Protein AF-A0A2P2CC04-F1 (afdb_monomer_lite)

InterPro domains:
  IPR010852 Putative stress-induced transcription regulator [PTHR35525] (23-146)
  IPR021005 Zinc finger, CGNR [PF11706] (102-144)
  IPR023286 ABATE domain superfamily [G3DSA:1.10.3300.10] (2-145)
  IPR023286 ABATE domain superfamily [SSF160904] (18-143)

Structure (mmCIF, N/CA/C/O backbone):
data_AF-A0A2P2CC04-F1
#
_entry.id   AF-A0A2P2CC04-F1
#
loop_
_atom_site.group_PDB
_atom_site.id
_atom_site.type_symbol
_atom_site.label_atom_id
_atom_site.label_alt_id
_atom_site.label_comp_id
_atom_site.label_asym_id
_atom_site.label_entity_id
_atom_site.label_seq_id
_atom_site.pdbx_PDB_ins_code
_atom_site.Cartn_x
_atom_site.Cartn_y
_atom_site.Cartn_z
_atom_site.occupancy
_atom_site.B_iso_or_equiv
_atom_site.auth_seq_id
_atom_site.auth_comp_id
_atom_site.auth_asym_id
_atom_site.auth_atom_id
_atom_site.pdbx_PDB_model_num
ATOM 1 N N . MET A 1 1 ? 13.823 25.783 7.840 1.00 38.56 1 MET A N 1
ATOM 2 C CA . MET A 1 1 ? 14.157 24.348 7.707 1.00 38.56 1 MET A CA 1
ATOM 3 C C . MET A 1 1 ? 13.594 23.624 8.921 1.00 38.56 1 MET A C 1
ATOM 5 O O . MET A 1 1 ? 14.271 23.532 9.934 1.00 38.56 1 MET A O 1
ATOM 9 N N . ALA A 1 2 ? 12.323 23.223 8.863 1.00 39.78 2 ALA A N 1
ATOM 10 C CA . ALA A 1 2 ? 11.687 22.477 9.944 1.00 39.78 2 ALA A CA 1
ATOM 11 C C . ALA A 1 2 ? 12.016 20.991 9.763 1.00 39.78 2 ALA A C 1
ATOM 13 O O . ALA A 1 2 ? 11.748 20.415 8.711 1.00 39.78 2 ALA A O 1
ATOM 14 N N . ALA A 1 3 ? 12.653 20.389 10.763 1.00 38.59 3 ALA A N 1
ATOM 15 C CA . ALA A 1 3 ? 12.837 18.951 10.814 1.00 38.59 3 ALA A CA 1
ATOM 16 C C . ALA A 1 3 ? 11.463 18.314 11.059 1.00 38.59 3 ALA A C 1
ATOM 18 O O . ALA A 1 3 ? 10.944 18.383 12.171 1.00 38.59 3 ALA A O 1
ATOM 19 N N . HIS A 1 4 ? 10.867 17.724 10.022 1.00 39.72 4 HIS A N 1
ATOM 20 C CA . HIS A 1 4 ? 9.703 16.857 10.171 1.00 39.72 4 HIS A CA 1
ATOM 21 C C . HIS A 1 4 ? 10.123 15.655 11.024 1.00 39.72 4 HIS A C 1
ATOM 23 O O . HIS A 1 4 ? 10.745 14.711 10.534 1.00 39.72 4 HIS A O 1
ATOM 29 N N . ARG A 1 5 ? 9.852 15.718 12.332 1.00 50.00 5 ARG A N 1
ATOM 30 C CA . ARG A 1 5 ? 9.884 14.535 13.191 1.00 50.00 5 ARG A CA 1
ATOM 31 C C . ARG A 1 5 ? 8.810 13.599 12.660 1.00 50.00 5 ARG A C 1
ATOM 33 O O . ARG A 1 5 ? 7.644 13.975 12.606 1.00 50.00 5 ARG A O 1
ATOM 40 N N . GLY A 1 6 ? 9.224 12.409 12.231 1.00 41.47 6 GLY A N 1
ATOM 41 C CA . GLY A 1 6 ? 8.284 11.342 11.918 1.00 41.47 6 GLY A CA 1
ATOM 42 C C . GLY A 1 6 ? 7.379 11.060 13.125 1.00 41.47 6 GLY A C 1
ATOM 43 O O . GLY A 1 6 ? 7.780 11.348 14.259 1.00 41.47 6 GLY A O 1
ATOM 44 N N . PRO A 1 7 ? 6.172 10.522 12.896 1.00 48.66 7 PRO A N 1
ATOM 45 C CA . PRO A 1 7 ? 5.251 10.188 13.973 1.00 48.66 7 PRO A CA 1
ATOM 46 C C . PRO A 1 7 ? 5.947 9.297 15.013 1.00 48.66 7 PRO A C 1
ATOM 48 O O . PRO A 1 7 ? 6.785 8.463 14.641 1.00 48.66 7 PRO A O 1
ATOM 51 N N . PRO A 1 8 ? 5.641 9.467 16.313 1.00 44.19 8 PRO A N 1
ATOM 52 C CA . PRO A 1 8 ? 6.214 8.623 17.350 1.00 44.19 8 PRO A CA 1
ATOM 53 C C . PRO A 1 8 ? 5.918 7.157 17.025 1.00 44.19 8 PRO A C 1
ATOM 55 O O . PRO A 1 8 ? 4.787 6.798 16.693 1.00 44.19 8 PRO A O 1
ATOM 58 N N . ALA A 1 9 ? 6.950 6.313 17.101 1.00 46.75 9 ALA A N 1
ATOM 59 C CA . ALA A 1 9 ? 6.785 4.874 16.953 1.00 46.75 9 ALA A CA 1
ATOM 60 C C . ALA A 1 9 ? 5.719 4.390 17.952 1.00 46.75 9 ALA A C 1
ATOM 62 O O . ALA A 1 9 ? 5.757 4.826 19.108 1.00 46.75 9 ALA A O 1
ATOM 63 N N . PRO A 1 10 ? 4.782 3.512 17.547 1.00 52.62 10 PRO A N 1
ATOM 64 C CA . PRO A 1 10 ? 3.781 2.992 18.465 1.00 52.62 10 PRO A CA 1
ATOM 65 C C . PRO A 1 10 ? 4.498 2.337 19.647 1.00 52.62 10 PRO A C 1
ATOM 67 O O . PRO A 1 10 ? 5.294 1.407 19.483 1.00 52.62 10 PRO A O 1
ATOM 70 N N . THR A 1 11 ? 4.260 2.877 20.841 1.00 49.34 11 THR A N 1
ATOM 71 C CA . THR A 1 11 ? 4.771 2.339 22.097 1.00 49.34 11 THR A CA 1
ATOM 72 C C . THR A 1 11 ? 4.262 0.912 22.230 1.00 49.34 11 THR A C 1
ATOM 74 O O . THR A 1 11 ? 3.063 0.652 22.186 1.00 49.34 11 THR A O 1
ATOM 77 N N . GLY A 1 12 ? 5.203 -0.030 22.310 1.00 43.38 12 GLY A N 1
ATOM 78 C CA . GLY A 1 12 ? 4.939 -1.461 22.265 1.00 43.38 12 GLY A CA 1
ATOM 79 C C . GLY A 1 12 ? 4.090 -1.938 23.437 1.00 43.38 12 GLY A C 1
ATOM 80 O O . GLY A 1 12 ? 4.618 -2.428 24.435 1.00 43.38 12 GLY A O 1
ATOM 81 N N . ALA A 1 13 ? 2.769 -1.863 23.292 1.00 51.12 13 ALA A N 1
ATOM 82 C CA . ALA A 1 13 ? 1.858 -2.703 24.043 1.00 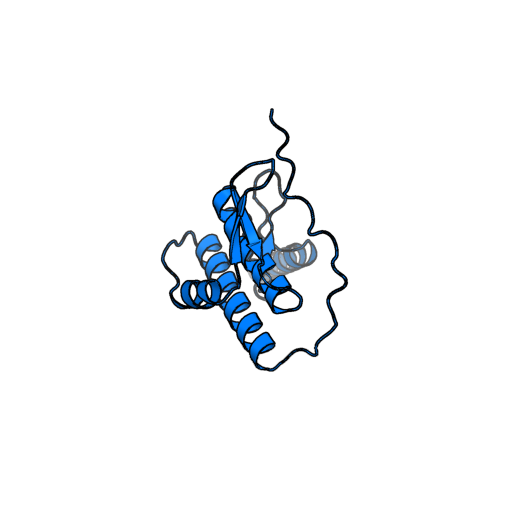51.12 13 ALA A CA 1
ATOM 83 C C . ALA A 1 13 ? 2.209 -4.159 23.705 1.00 51.12 13 ALA A C 1
ATOM 85 O O . ALA A 1 13 ? 2.332 -4.541 22.536 1.00 51.12 13 ALA A O 1
ATOM 86 N N . ARG A 1 14 ? 2.450 -4.987 24.723 1.00 48.97 14 ARG A N 1
ATOM 87 C CA . ARG A 1 14 ? 2.623 -6.430 24.531 1.00 48.97 14 ARG A CA 1
ATOM 88 C C . ARG A 1 14 ? 1.251 -7.007 24.219 1.00 48.97 14 ARG A C 1
ATOM 90 O O . ARG A 1 14 ? 0.497 -7.380 25.107 1.00 48.97 14 ARG A O 1
ATOM 97 N N . HIS A 1 15 ? 0.943 -7.019 22.936 1.00 57.22 15 HIS A N 1
ATOM 98 C CA . HIS A 1 15 ? -0.276 -7.555 22.373 1.00 57.22 15 HIS A CA 1
ATOM 99 C C . HIS A 1 15 ? -0.437 -9.027 22.756 1.00 57.22 15 HIS A C 1
ATOM 101 O O . HIS A 1 15 ? 0.414 -9.855 22.417 1.00 57.22 15 HIS A O 1
ATOM 107 N N . GLY A 1 16 ? -1.530 -9.358 23.449 1.00 55.53 16 GLY A N 1
ATOM 108 C CA . GLY A 1 16 ? -1.928 -10.744 23.676 1.00 55.53 16 GLY A CA 1
ATOM 109 C C . GLY A 1 16 ? -1.987 -11.471 22.334 1.00 55.53 16 GLY A C 1
ATOM 110 O O . GLY A 1 16 ? -2.717 -11.071 21.427 1.00 55.53 16 GLY A O 1
ATOM 111 N N . ARG A 1 17 ? -1.150 -12.496 22.166 1.00 68.25 17 ARG A N 1
ATOM 112 C CA . ARG A 1 17 ? -0.929 -13.154 20.875 1.00 68.25 17 ARG A CA 1
ATOM 113 C C . ARG A 1 17 ? -2.121 -14.059 20.551 1.00 68.25 17 ARG A C 1
ATOM 115 O O . ARG A 1 17 ? -2.081 -15.258 20.805 1.00 68.25 17 ARG A O 1
ATOM 122 N N . ARG A 1 18 ? -3.202 -13.490 20.013 1.00 84.56 18 ARG A N 1
ATOM 123 C CA . ARG A 1 18 ? -4.299 -14.282 19.445 1.00 84.56 18 ARG A CA 1
ATOM 124 C C . ARG A 1 18 ? -3.826 -14.918 18.129 1.00 84.56 18 ARG A C 1
ATOM 126 O O . ARG A 1 18 ? -3.171 -14.229 17.342 1.00 84.56 18 ARG A O 1
ATOM 133 N N . PRO A 1 19 ? -4.141 -16.198 17.865 1.00 87.50 19 PRO A N 1
ATOM 134 C CA . PRO A 1 19 ? -3.867 -16.813 16.572 1.00 87.50 19 PRO A CA 1
ATOM 135 C C . PRO A 1 19 ? -4.521 -16.032 15.428 1.00 87.50 19 PRO A C 1
ATOM 137 O O . PRO A 1 19 ? -5.639 -15.532 15.572 1.00 87.50 19 PRO A O 1
ATOM 140 N N . ALA A 1 20 ? -3.826 -15.951 14.292 1.00 92.25 20 ALA A N 1
ATOM 141 C CA . ALA A 1 20 ? -4.386 -15.385 13.073 1.00 92.25 20 ALA A CA 1
ATOM 142 C C . ALA A 1 20 ? -5.570 -16.225 12.586 1.00 92.25 20 ALA A C 1
ATOM 144 O O . ALA A 1 20 ? -5.533 -17.456 12.624 1.00 92.25 20 ALA A O 1
ATOM 145 N N . THR A 1 21 ? -6.607 -15.552 12.107 1.00 95.19 21 THR A N 1
ATOM 146 C CA . THR A 1 21 ? -7.797 -16.181 1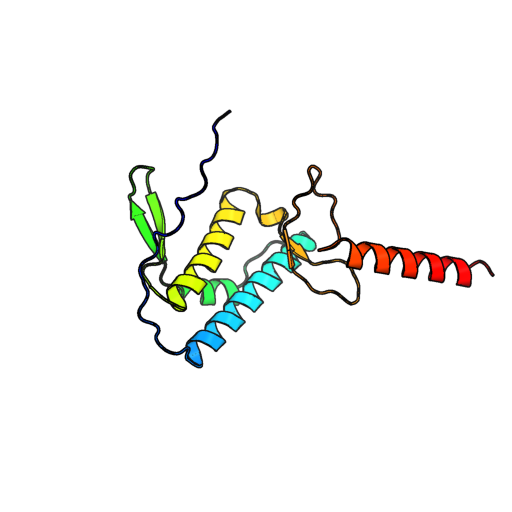1.533 1.00 95.19 21 THR A CA 1
ATOM 147 C C . THR A 1 21 ? -7.779 -16.130 10.009 1.00 95.19 21 THR A C 1
ATOM 149 O O . THR A 1 21 ? -7.032 -15.370 9.392 1.00 95.19 21 THR A O 1
ATOM 152 N N . VAL A 1 22 ? -8.668 -16.905 9.385 1.00 96.62 22 VAL A N 1
ATOM 153 C CA . VAL A 1 22 ? -8.921 -16.824 7.938 1.00 96.62 22 VAL A CA 1
ATOM 154 C C . VAL A 1 22 ? -9.414 -15.426 7.537 1.00 96.62 22 VAL A C 1
ATOM 156 O O . VAL A 1 22 ? -9.042 -14.930 6.477 1.00 96.62 22 VAL A O 1
ATOM 159 N N . GLY A 1 23 ? -10.189 -14.760 8.401 1.00 96.38 23 GLY A N 1
ATOM 160 C CA . GLY A 1 23 ? -10.636 -13.382 8.183 1.00 96.38 23 GLY A CA 1
ATOM 161 C C . GLY A 1 23 ? -9.474 -12.387 8.149 1.00 96.38 23 GLY A C 1
ATOM 162 O O . GLY A 1 23 ? -9.408 -11.560 7.243 1.00 96.38 23 GLY A O 1
ATOM 163 N N . ASP A 1 24 ? -8.511 -12.528 9.066 1.00 95.81 24 ASP A N 1
ATOM 164 C CA . ASP A 1 24 ? -7.303 -11.692 9.087 1.00 95.81 24 ASP A CA 1
ATOM 165 C C . ASP A 1 24 ? -6.494 -11.850 7.787 1.00 95.81 24 ASP A C 1
ATOM 167 O O . ASP A 1 24 ? -6.047 -10.868 7.193 1.00 95.81 24 ASP A O 1
ATOM 171 N N . LEU A 1 25 ? -6.349 -13.091 7.309 1.00 97.38 25 LEU A N 1
ATOM 172 C CA . LEU A 1 25 ? -5.661 -13.389 6.052 1.00 97.38 25 LEU A CA 1
ATOM 173 C C . LEU A 1 25 ? -6.398 -12.801 4.840 1.00 97.38 25 LEU A C 1
ATOM 175 O O . LEU A 1 25 ? -5.774 -12.197 3.965 1.00 97.38 25 LEU A O 1
ATOM 179 N N . ALA A 1 26 ? -7.723 -12.950 4.787 1.00 98.00 26 ALA A N 1
ATOM 180 C CA . ALA A 1 26 ? -8.541 -12.402 3.710 1.00 98.00 26 ALA A CA 1
ATOM 181 C C . ALA A 1 26 ? -8.461 -10.867 3.662 1.00 98.00 26 ALA A C 1
ATOM 183 O O . ALA A 1 26 ? -8.306 -10.289 2.583 1.00 98.00 26 ALA A O 1
ATOM 184 N N . LEU A 1 27 ? -8.507 -10.204 4.822 1.00 98.12 27 LEU A N 1
ATOM 185 C CA . LEU A 1 27 ? -8.333 -8.757 4.936 1.00 98.12 27 LEU A CA 1
ATOM 186 C C . LEU A 1 27 ? -6.938 -8.325 4.464 1.00 98.12 27 LEU A C 1
ATOM 188 O O . LEU A 1 27 ? -6.821 -7.427 3.629 1.00 98.12 27 LEU A O 1
ATOM 192 N N . ALA A 1 28 ? -5.885 -9.011 4.917 1.00 98.25 28 ALA A N 1
ATOM 193 C CA . ALA A 1 28 ? -4.512 -8.731 4.504 1.00 98.25 28 ALA A CA 1
ATOM 194 C C . ALA A 1 28 ? -4.320 -8.872 2.984 1.00 98.25 28 ALA A C 1
ATOM 196 O O . ALA A 1 28 ? -3.669 -8.035 2.355 1.00 98.25 28 ALA A O 1
ATOM 197 N N . HIS A 1 29 ? -4.906 -9.903 2.367 1.00 98.44 29 HIS A N 1
ATOM 198 C CA . HIS A 1 29 ? -4.834 -10.097 0.921 1.00 98.44 29 HIS A CA 1
ATOM 199 C C . HIS A 1 29 ? -5.546 -8.996 0.139 1.00 98.44 29 HIS A C 1
ATOM 201 O O . HIS A 1 29 ? -4.969 -8.500 -0.832 1.00 98.44 29 HIS A O 1
ATOM 207 N N . ARG A 1 30 ? -6.752 -8.592 0.559 1.00 98.38 30 ARG A N 1
ATOM 208 C CA . ARG A 1 30 ? -7.494 -7.500 -0.087 1.00 98.38 30 ARG A CA 1
ATOM 209 C C . ARG A 1 30 ? -6.765 -6.167 0.049 1.00 98.38 30 ARG A C 1
ATOM 211 O O . ARG A 1 30 ? -6.570 -5.492 -0.959 1.00 98.38 30 ARG A O 1
ATOM 218 N N . LEU A 1 31 ? -6.269 -5.844 1.247 1.00 98.38 31 LEU A N 1
ATOM 219 C CA . LEU A 1 31 ? -5.483 -4.631 1.486 1.00 98.38 31 LEU A CA 1
ATOM 220 C C . LEU A 1 31 ? -4.229 -4.607 0.603 1.00 98.38 31 LEU A C 1
ATOM 222 O O . LEU A 1 31 ? -3.980 -3.633 -0.105 1.00 98.38 31 LEU A O 1
ATOM 226 N N . ARG A 1 32 ? -3.470 -5.710 0.576 1.00 97.56 32 ARG A N 1
ATOM 227 C CA . ARG A 1 32 ? -2.275 -5.840 -0.269 1.00 97.56 32 ARG A CA 1
ATOM 228 C C . ARG A 1 32 ? -2.603 -5.679 -1.754 1.00 97.56 32 ARG A C 1
ATOM 230 O O . ARG A 1 32 ? -1.859 -5.005 -2.459 1.00 97.56 32 ARG A O 1
ATOM 237 N N . ALA A 1 33 ? -3.673 -6.311 -2.236 1.00 97.19 33 ALA A N 1
ATOM 238 C CA . ALA A 1 33 ? -4.073 -6.246 -3.639 1.00 97.19 33 ALA A CA 1
ATOM 239 C C . ALA A 1 33 ? -4.483 -4.823 -4.047 1.00 97.19 33 ALA A C 1
ATOM 241 O O . ALA A 1 33 ? -4.005 -4.326 -5.064 1.00 97.19 33 ALA A O 1
ATOM 242 N N . GLY A 1 34 ? -5.296 -4.148 -3.230 1.00 97.25 34 GLY A N 1
ATOM 243 C CA . GLY A 1 34 ? -5.708 -2.767 -3.482 1.00 97.25 34 GLY A CA 1
ATOM 244 C C . GLY A 1 34 ? -4.527 -1.793 -3.471 1.00 97.25 34 GLY A C 1
ATOM 245 O O . GLY A 1 34 ? -4.344 -1.038 -4.426 1.00 97.25 34 GLY A O 1
ATOM 246 N N . LEU A 1 35 ? -3.664 -1.856 -2.448 1.00 96.25 35 LEU A N 1
ATOM 247 C CA . LEU A 1 35 ? -2.466 -1.009 -2.374 1.00 96.25 35 LEU A CA 1
ATOM 248 C C . LEU A 1 35 ? -1.528 -1.255 -3.554 1.00 96.25 35 LEU A C 1
ATOM 250 O O . LEU A 1 35 ? -0.984 -0.311 -4.120 1.00 96.25 35 LEU A O 1
ATOM 254 N N . ARG A 1 36 ? -1.365 -2.515 -3.966 1.00 95.44 36 ARG A N 1
ATOM 255 C CA . ARG A 1 36 ? -0.555 -2.851 -5.132 1.00 95.44 36 ARG A CA 1
ATOM 256 C C . ARG A 1 36 ? -1.083 -2.188 -6.405 1.00 95.44 36 ARG A C 1
ATOM 258 O O . ARG A 1 36 ? -0.296 -1.540 -7.088 1.00 95.44 36 ARG A O 1
ATOM 265 N N . ARG A 1 37 ? -2.385 -2.291 -6.687 1.00 95.19 37 ARG A N 1
ATOM 266 C CA . ARG A 1 37 ? -2.989 -1.617 -7.848 1.00 95.19 37 ARG A CA 1
ATOM 267 C C . ARG A 1 37 ? -2.818 -0.103 -7.786 1.00 95.19 37 ARG A C 1
ATOM 269 O O . ARG A 1 37 ? -2.597 0.531 -8.810 1.00 95.19 37 ARG A O 1
ATOM 276 N N . ALA A 1 38 ? -2.894 0.487 -6.593 1.00 94.81 38 ALA A N 1
ATOM 277 C CA . ALA A 1 38 ? -2.659 1.917 -6.416 1.00 94.81 38 ALA A CA 1
ATOM 278 C C . ALA A 1 38 ? -1.205 2.320 -6.727 1.00 94.81 38 ALA A C 1
ATOM 280 O O . ALA A 1 38 ? -0.979 3.371 -7.326 1.00 94.81 38 ALA A O 1
ATOM 281 N N . VAL A 1 39 ? -0.223 1.482 -6.378 1.00 94.25 39 VAL A N 1
ATOM 282 C CA . VAL A 1 39 ? 1.188 1.695 -6.746 1.00 94.25 39 VAL A CA 1
ATOM 283 C C . VAL A 1 39 ? 1.420 1.480 -8.247 1.00 94.25 39 VAL A C 1
ATOM 285 O O . VAL A 1 39 ? 2.178 2.233 -8.852 1.00 94.25 39 VAL A O 1
ATOM 288 N N . GLU A 1 40 ? 0.759 0.498 -8.862 1.00 92.38 40 GLU A N 1
ATOM 289 C CA . GLU A 1 40 ? 0.802 0.260 -10.316 1.00 92.38 40 GLU A CA 1
ATOM 290 C C . GLU A 1 40 ? 0.227 1.455 -11.090 1.00 92.38 40 GLU A C 1
ATOM 292 O O . GLU A 1 40 ? 0.914 2.023 -11.933 1.00 92.38 40 GLU A O 1
ATOM 297 N N . ARG A 1 41 ? -0.965 1.943 -10.722 1.00 91.75 41 ARG A N 1
ATOM 298 C CA . ARG A 1 41 ? -1.539 3.160 -11.323 1.00 91.75 41 ARG A CA 1
ATOM 299 C C . ARG A 1 41 ? -0.632 4.376 -11.155 1.00 91.75 41 ARG A C 1
ATOM 301 O O . ARG A 1 41 ? -0.459 5.134 -12.102 1.00 91.75 41 ARG A O 1
ATOM 308 N N . ASN A 1 42 ? -0.015 4.540 -9.983 1.00 89.25 42 ASN A N 1
ATOM 309 C CA . ASN A 1 42 ? 0.962 5.604 -9.753 1.00 89.25 42 ASN A CA 1
ATOM 310 C C . ASN A 1 42 ? 2.178 5.488 -10.686 1.00 89.25 42 ASN A C 1
ATOM 312 O O . ASN A 1 42 ? 2.639 6.496 -11.216 1.00 89.25 42 ASN A O 1
ATOM 316 N N . HIS A 1 43 ? 2.683 4.271 -10.904 1.00 82.00 43 HIS A N 1
ATOM 317 C CA . HIS A 1 43 ? 3.777 4.019 -11.840 1.00 82.00 43 HIS A CA 1
ATOM 318 C C . HIS A 1 43 ? 3.410 4.421 -13.277 1.00 82.00 43 HIS A C 1
ATOM 320 O O . HIS A 1 43 ? 4.231 5.032 -13.960 1.00 82.00 43 HIS A O 1
ATOM 326 N N . ASP A 1 44 ? 2.169 4.159 -13.685 1.00 83.00 44 ASP A N 1
ATOM 327 C CA . ASP A 1 44 ? 1.655 4.462 -15.025 1.00 83.00 44 ASP A CA 1
ATOM 328 C C . ASP A 1 44 ? 1.123 5.904 -15.172 1.00 83.00 44 ASP A C 1
ATOM 330 O O . ASP A 1 44 ? 0.598 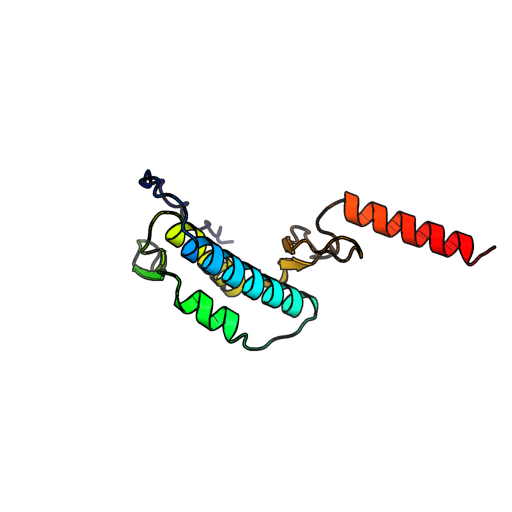6.267 -16.224 1.00 83.00 44 ASP A O 1
ATOM 334 N N . GLY A 1 45 ? 1.221 6.737 -14.126 1.00 84.06 45 GLY A N 1
ATOM 335 C CA . GLY A 1 45 ? 0.690 8.107 -14.122 1.00 84.06 45 GLY A CA 1
ATOM 336 C C . GLY A 1 45 ? -0.841 8.189 -14.152 1.00 84.06 45 GLY A C 1
ATOM 337 O O . GLY A 1 45 ? -1.401 9.229 -14.496 1.00 84.06 45 GLY A O 1
ATOM 338 N N . GLN A 1 46 ? -1.528 7.102 -13.805 1.00 85.31 46 GLN A N 1
ATOM 339 C CA . GLN A 1 46 ? -2.982 7.018 -13.771 1.00 85.31 46 GLN A CA 1
ATOM 340 C C . GLN A 1 46 ? -3.518 7.427 -12.396 1.00 85.31 46 GLN A C 1
ATOM 342 O O . GLN A 1 46 ? -3.021 6.995 -11.354 1.00 85.31 46 GLN A O 1
ATOM 347 N N . THR A 1 47 ? -4.590 8.216 -12.387 1.00 80.44 47 THR A N 1
ATOM 348 C CA . THR A 1 47 ? -5.308 8.615 -11.171 1.00 80.44 47 THR A CA 1
ATOM 349 C C . THR A 1 47 ? -6.779 8.231 -11.279 1.00 80.44 47 THR A C 1
ATOM 351 O O . THR A 1 47 ? -7.353 8.190 -12.365 1.00 80.44 47 THR A O 1
ATOM 354 N N . GLY A 1 48 ? -7.397 7.895 -10.147 1.00 85.62 48 GLY A N 1
ATOM 355 C CA . GLY A 1 48 ? -8.803 7.510 -10.111 1.00 85.62 48 GLY A CA 1
ATOM 356 C C . GLY A 1 48 ? -9.174 6.709 -8.865 1.00 85.62 48 GLY A C 1
ATOM 357 O O . GLY A 1 48 ? -8.286 6.199 -8.170 1.00 85.62 48 GLY A O 1
ATOM 358 N N . PRO A 1 49 ? -10.479 6.607 -8.565 1.00 87.94 49 PRO A N 1
ATOM 359 C CA . PRO A 1 49 ? -10.966 5.840 -7.429 1.00 87.94 49 PRO A CA 1
ATOM 360 C C . PRO A 1 49 ? -10.718 4.340 -7.628 1.00 87.94 49 PRO A C 1
ATOM 362 O O . PRO A 1 49 ? -10.801 3.812 -8.734 1.00 87.94 49 PRO A O 1
ATOM 365 N N . ASP A 1 50 ? -10.464 3.641 -6.526 1.00 93.62 50 ASP A N 1
ATOM 366 C CA . ASP A 1 50 ? -10.410 2.179 -6.465 1.00 93.62 50 ASP A CA 1
ATOM 367 C C . ASP A 1 50 ? -11.399 1.744 -5.391 1.00 93.62 50 ASP A C 1
ATOM 369 O O . ASP A 1 50 ? -11.119 1.864 -4.199 1.00 93.62 50 ASP A O 1
ATOM 373 N N . ALA A 1 51 ? -12.594 1.339 -5.825 1.00 95.25 51 ALA A N 1
ATOM 374 C CA . ALA A 1 51 ? -13.714 1.052 -4.932 1.00 95.25 51 ALA A CA 1
ATOM 375 C C . ALA A 1 51 ? -13.395 -0.088 -3.954 1.00 95.25 51 ALA A C 1
ATOM 377 O O . ALA A 1 51 ? -13.734 -0.000 -2.778 1.00 95.25 51 ALA A O 1
ATOM 378 N N . ASP A 1 52 ? -12.678 -1.114 -4.410 1.00 96.00 52 ASP A N 1
ATOM 379 C CA . ASP A 1 52 ? -12.242 -2.227 -3.566 1.00 96.00 52 ASP A CA 1
ATOM 380 C C . ASP A 1 52 ? -11.226 -1.778 -2.508 1.00 96.00 52 ASP A C 1
ATOM 382 O O . ASP A 1 52 ? -11.305 -2.198 -1.352 1.00 96.00 52 ASP A O 1
ATOM 386 N N . LEU A 1 53 ? -10.255 -0.932 -2.891 1.00 96.75 53 LEU A N 1
ATOM 387 C CA . LEU A 1 53 ? -9.299 -0.372 -1.937 1.00 96.75 53 LEU A CA 1
ATOM 388 C C . LEU A 1 53 ? -10.013 0.550 -0.937 1.00 96.75 53 LEU A C 1
ATOM 390 O O . LEU A 1 53 ? -9.729 0.495 0.255 1.00 96.75 53 LEU A O 1
ATOM 394 N N . ALA A 1 54 ? -10.962 1.366 -1.394 1.00 96.75 54 ALA A N 1
ATOM 395 C CA . ALA A 1 54 ? -11.763 2.207 -0.510 1.00 96.75 54 ALA A CA 1
ATOM 396 C C . ALA A 1 54 ? -12.581 1.363 0.484 1.00 96.75 54 ALA A C 1
ATOM 398 O O . ALA A 1 54 ? -12.583 1.662 1.677 1.00 96.75 54 ALA A O 1
ATOM 399 N N . ALA A 1 55 ? -13.206 0.278 0.018 1.00 97.62 55 ALA A N 1
ATOM 400 C CA . ALA A 1 55 ? -13.970 -0.637 0.860 1.00 97.62 55 ALA A CA 1
ATOM 401 C C . ALA A 1 55 ? -13.093 -1.287 1.940 1.00 97.62 55 ALA A C 1
ATOM 403 O O . ALA A 1 55 ? -13.437 -1.234 3.117 1.00 97.62 55 ALA A O 1
ATOM 404 N N . VAL A 1 56 ? -11.927 -1.833 1.568 1.00 97.94 56 VAL A N 1
ATOM 405 C CA . VAL A 1 56 ? -11.040 -2.489 2.543 1.00 97.94 56 VAL A CA 1
ATOM 406 C C . VAL A 1 56 ? -10.420 -1.501 3.534 1.00 97.94 56 VAL A C 1
ATOM 408 O O . VAL A 1 56 ? -10.239 -1.849 4.696 1.00 97.94 56 VAL A O 1
ATOM 411 N N . LEU A 1 57 ? -10.120 -0.265 3.114 1.00 97.06 57 LEU A N 1
ATOM 412 C CA . LEU A 1 57 ? -9.656 0.785 4.027 1.00 97.06 57 LEU A CA 1
ATOM 413 C C . LEU A 1 57 ? -10.744 1.177 5.037 1.00 97.06 57 LEU A C 1
ATOM 415 O O . LEU A 1 57 ? -10.419 1.439 6.190 1.00 97.06 57 LEU A O 1
ATOM 419 N N . GLY A 1 58 ? -12.018 1.169 4.629 1.00 96.81 58 GLY A N 1
ATOM 420 C CA . GLY A 1 58 ? -13.159 1.438 5.510 1.00 96.81 58 GLY A CA 1
ATOM 421 C C . GLY A 1 58 ? -13.402 0.369 6.583 1.00 96.81 58 GLY A C 1
ATOM 422 O O . GLY A 1 58 ? -14.069 0.645 7.574 1.00 96.81 58 GLY A O 1
ATOM 423 N N . GLU A 1 59 ? -12.845 -0.834 6.423 1.00 96.69 59 GLU A N 1
ATOM 424 C CA . GLU A 1 59 ? -12.896 -1.898 7.436 1.00 96.69 59 GLU A CA 1
ATOM 425 C C . GLU A 1 59 ? -11.799 -1.767 8.503 1.00 96.69 59 GLU A C 1
ATOM 427 O O . GLU A 1 59 ? -11.848 -2.452 9.527 1.00 96.69 59 GLU A O 1
ATOM 432 N N . LEU A 1 60 ? -10.785 -0.925 8.271 1.00 97.62 60 LEU A N 1
ATOM 433 C CA . LEU A 1 60 ? -9.665 -0.783 9.192 1.00 97.62 60 LEU A CA 1
ATOM 434 C C . LEU A 1 60 ? -10.087 0.045 10.419 1.00 97.62 60 LEU A C 1
ATOM 436 O O . LEU A 1 60 ? -10.577 1.164 10.254 1.00 97.62 60 LEU A O 1
ATOM 440 N N . PRO A 1 61 ? -9.873 -0.454 11.651 1.00 96.88 61 PRO A N 1
ATOM 441 C CA . PRO A 1 61 ? -10.167 0.276 12.883 1.00 96.88 61 PRO A CA 1
ATOM 442 C C . PRO A 1 61 ? -9.195 1.450 13.076 1.00 96.88 61 PRO A C 1
ATOM 444 O O . PRO A 1 61 ? -8.198 1.363 13.793 1.00 96.88 61 PRO A O 1
ATOM 447 N N . ILE A 1 62 ? -9.495 2.563 12.410 1.00 97.50 62 ILE A N 1
ATOM 448 C CA . ILE A 1 62 ? -8.754 3.821 12.467 1.00 97.50 62 ILE A CA 1
ATOM 449 C C . ILE A 1 62 ? -9.650 4.877 13.108 1.00 97.50 62 ILE A C 1
ATOM 451 O O . ILE A 1 62 ? -10.808 5.041 12.731 1.00 97.50 62 ILE A O 1
ATOM 455 N N . THR A 1 63 ? -9.104 5.612 14.069 1.00 96.62 63 THR A N 1
ATOM 456 C CA . THR A 1 63 ? -9.793 6.706 14.752 1.00 96.62 63 THR A CA 1
ATOM 457 C C . THR A 1 63 ? -9.028 8.013 14.599 1.00 96.62 63 THR A C 1
ATOM 459 O O . THR A 1 63 ? -7.798 8.021 14.508 1.00 96.62 63 THR A O 1
ATOM 462 N N . LEU A 1 64 ? -9.762 9.124 14.594 1.00 97.25 64 LEU A N 1
ATOM 463 C CA . LEU A 1 64 ? -9.201 10.463 14.715 1.00 97.25 64 LEU A CA 1
ATOM 464 C C . LEU A 1 64 ? -9.085 10.806 16.200 1.00 97.25 64 LEU A C 1
ATOM 466 O O . LEU A 1 64 ? -10.062 10.732 16.942 1.00 97.25 64 LEU A O 1
ATOM 470 N N . THR A 1 65 ? -7.891 11.193 16.628 1.00 95.31 65 THR A N 1
ATOM 471 C CA . THR A 1 65 ? -7.605 11.576 18.011 1.00 95.31 65 THR A CA 1
ATOM 472 C C . THR A 1 65 ? -6.866 12.908 18.065 1.00 95.31 65 THR A C 1
ATOM 474 O O . THR A 1 65 ? -6.435 13.426 17.035 1.00 95.31 65 THR A O 1
ATOM 477 N N . TRP A 1 66 ? -6.707 13.462 19.265 1.00 94.81 66 TRP A N 1
ATOM 478 C CA . TRP A 1 66 ? -5.948 14.682 19.517 1.00 94.81 66 TRP A CA 1
ATOM 479 C C . TRP A 1 66 ? -4.716 14.382 20.372 1.00 94.81 66 TRP A C 1
ATOM 481 O O . TRP A 1 66 ? -4.822 13.803 21.451 1.00 94.81 66 TRP A O 1
ATOM 491 N N . THR A 1 67 ? -3.542 14.796 19.900 1.00 92.44 67 THR A N 1
ATOM 492 C CA . THR A 1 67 ? -2.260 14.665 20.609 1.00 92.44 67 THR A CA 1
ATOM 493 C C . THR A 1 67 ? -1.681 16.040 20.941 1.00 92.44 67 THR A C 1
ATOM 495 O O . THR A 1 67 ? -2.250 17.065 20.568 1.00 92.44 67 THR A O 1
ATOM 498 N N . ALA A 1 68 ? -0.536 16.083 21.628 1.00 93.75 68 ALA A N 1
ATOM 499 C CA . ALA A 1 68 ? 0.179 17.336 21.883 1.00 93.75 68 ALA A CA 1
ATOM 500 C C . ALA A 1 68 ? 0.533 18.094 20.587 1.00 93.75 68 ALA A C 1
ATOM 502 O O . ALA A 1 68 ? 0.571 19.321 20.592 1.00 93.75 68 ALA A O 1
ATOM 503 N N . ASP A 1 69 ? 0.721 17.365 19.483 1.00 92.94 69 ASP A N 1
ATOM 504 C CA . ASP A 1 69 ? 1.073 17.913 18.171 1.00 92.94 69 ASP A CA 1
ATOM 505 C C . ASP A 1 69 ? -0.162 18.205 17.287 1.00 92.94 69 ASP A C 1
ATOM 507 O O . ASP A 1 69 ? -0.018 18.621 16.138 1.00 92.94 69 ASP A O 1
ATOM 511 N N . GLY A 1 70 ? -1.381 18.010 17.813 1.00 95.25 70 GLY A N 1
ATOM 512 C CA . GLY A 1 70 ? -2.646 18.254 17.113 1.00 95.25 70 GLY A CA 1
ATOM 513 C C . GLY A 1 70 ? -3.414 16.983 16.718 1.00 95.25 70 GLY A C 1
ATOM 514 O O . GLY A 1 70 ? -3.157 15.901 17.269 1.00 95.25 70 GLY A O 1
ATOM 515 N N . PRO A 1 71 ? -4.405 17.102 15.808 1.00 96.25 71 PRO A N 1
ATOM 516 C CA . PRO A 1 71 ? -5.235 15.982 15.386 1.00 96.25 71 PRO A CA 1
ATOM 517 C C . PRO A 1 71 ? -4.432 14.979 14.552 1.00 96.25 71 PRO A C 1
ATOM 519 O O . PRO A 1 71 ? -3.669 15.358 13.667 1.00 96.25 71 PRO A O 1
ATOM 522 N N . THR A 1 72 ? -4.619 13.689 14.812 1.00 95.62 72 THR A N 1
ATOM 523 C CA . THR A 1 72 ? -3.906 12.614 14.113 1.00 95.62 72 THR A CA 1
ATOM 524 C C . THR A 1 72 ? -4.762 11.359 13.996 1.00 95.62 72 THR A C 1
ATOM 526 O O . THR A 1 72 ? -5.651 11.118 14.816 1.00 95.62 72 THR A O 1
ATOM 529 N N . LEU A 1 73 ? -4.501 10.556 12.966 1.00 96.25 73 LEU A N 1
ATOM 530 C CA . LEU A 1 73 ? -5.137 9.258 12.780 1.00 96.25 73 LEU A CA 1
ATOM 531 C C . LEU A 1 73 ? -4.308 8.173 13.473 1.00 96.25 73 LEU A C 1
ATOM 533 O O . LEU A 1 73 ? -3.098 8.074 13.270 1.00 96.25 73 LEU A O 1
ATOM 537 N N . GLN A 1 74 ? -4.961 7.331 14.270 1.00 95.19 74 GLN A N 1
ATOM 538 C CA . GLN A 1 74 ? -4.332 6.204 14.960 1.00 95.19 74 GLN A CA 1
ATOM 539 C C . GLN A 1 74 ? -5.169 4.938 14.805 1.00 95.19 74 GLN A C 1
ATOM 541 O O . GLN A 1 74 ? -6.368 4.996 14.544 1.00 95.19 74 GLN A O 1
ATOM 546 N N . THR A 1 75 ? -4.537 3.778 14.978 1.00 96.12 75 THR A N 1
ATOM 547 C CA . THR A 1 75 ? -5.277 2.520 15.098 1.00 96.12 75 THR A CA 1
ATOM 548 C C . THR A 1 75 ? -6.013 2.480 16.436 1.00 96.12 75 THR A C 1
ATOM 550 O O . THR A 1 75 ? -5.428 2.789 17.472 1.00 96.12 75 THR A O 1
ATOM 553 N N . SER A 1 76 ? -7.289 2.097 16.420 1.00 94.75 76 SER A N 1
ATOM 554 C CA . SER A 1 76 ? -8.068 1.790 17.628 1.00 94.75 76 SER A CA 1
ATOM 555 C C . SER A 1 76 ? -8.042 0.301 17.978 1.00 94.75 76 SER A C 1
ATOM 557 O O . SER A 1 76 ? -8.635 -0.109 18.975 1.00 94.75 76 SER A O 1
ATOM 559 N N . ALA A 1 77 ? -7.357 -0.509 17.165 1.00 93.44 77 ALA A N 1
ATOM 560 C CA . ALA A 1 77 ? -7.166 -1.925 17.410 1.00 93.44 77 ALA A CA 1
ATOM 561 C C . ALA A 1 77 ? -5.700 -2.299 17.598 1.00 93.44 77 ALA A C 1
ATOM 563 O O . ALA A 1 77 ? -4.767 -1.669 17.095 1.00 93.44 77 ALA A O 1
ATOM 564 N N . ASP A 1 78 ? -5.567 -3.432 18.258 1.00 91.00 78 ASP A N 1
ATOM 565 C CA . ASP A 1 78 ? -4.342 -4.106 18.609 1.00 91.00 78 ASP A CA 1
ATOM 566 C C . ASP A 1 78 ? -4.144 -5.331 17.683 1.00 91.00 78 ASP A C 1
ATOM 568 O O . ASP A 1 78 ? -5.064 -5.831 17.026 1.00 91.00 78 ASP A O 1
ATOM 572 N N . GLY A 1 79 ? -2.925 -5.855 17.605 1.00 92.38 79 GLY A N 1
ATOM 573 C CA . GLY A 1 79 ? -2.628 -7.166 17.032 1.00 92.38 79 GLY A CA 1
ATOM 574 C C . GLY A 1 79 ? -2.617 -7.126 15.509 1.00 92.38 79 GLY A C 1
ATOM 575 O O . GLY A 1 79 ? -2.041 -6.218 14.918 1.00 92.38 79 GLY A O 1
ATOM 576 N N . ILE A 1 80 ? -3.222 -8.122 14.856 1.00 94.50 80 ILE A N 1
ATOM 577 C CA . ILE A 1 80 ? -3.201 -8.207 13.387 1.00 94.50 80 ILE A CA 1
ATOM 578 C C . ILE A 1 80 ? -4.004 -7.062 12.761 1.00 94.50 80 ILE A C 1
ATOM 580 O O . ILE A 1 80 ? -3.507 -6.414 11.845 1.00 94.50 80 ILE A O 1
ATOM 584 N N . LEU A 1 81 ? -5.195 -6.756 13.286 1.00 94.62 81 LEU A N 1
ATOM 585 C CA . LEU A 1 81 ? -5.994 -5.624 12.806 1.00 94.62 81 LEU A CA 1
ATOM 586 C C . LEU A 1 81 ? -5.281 -4.290 13.031 1.00 94.62 81 LEU A C 1
ATOM 588 O O . LEU A 1 81 ? -5.280 -3.447 12.135 1.00 94.62 81 LEU A O 1
ATOM 592 N N . GLY A 1 82 ? -4.621 -4.124 14.181 1.00 95.88 82 GLY A N 1
ATOM 593 C CA . GLY A 1 82 ? -3.790 -2.951 14.444 1.00 95.88 82 GLY A CA 1
ATOM 594 C C . GLY A 1 82 ? -2.654 -2.805 13.433 1.00 95.88 82 GLY A C 1
ATOM 595 O O . GLY A 1 82 ? -2.492 -1.749 12.826 1.00 95.88 82 GLY A O 1
ATOM 596 N N . ALA A 1 83 ? -1.929 -3.894 13.163 1.00 96.19 83 ALA A N 1
ATOM 597 C CA . ALA A 1 83 ? -0.846 -3.916 12.182 1.00 96.19 83 ALA A CA 1
ATOM 598 C C . ALA A 1 83 ? -1.327 -3.612 10.750 1.00 96.19 83 ALA A C 1
ATOM 600 O O . ALA A 1 83 ? -0.687 -2.839 10.037 1.00 96.19 83 ALA A O 1
ATOM 601 N N . LEU A 1 84 ? -2.463 -4.176 10.321 1.00 97.69 84 LEU A N 1
ATOM 602 C CA . LEU A 1 84 ? -3.055 -3.875 9.011 1.00 97.69 84 LEU A CA 1
ATOM 603 C C . LEU A 1 84 ? -3.527 -2.413 8.930 1.00 97.69 84 LEU A C 1
ATOM 605 O O . LEU A 1 84 ? -3.312 -1.758 7.910 1.00 97.69 84 LEU A O 1
ATOM 609 N N . SER A 1 85 ? -4.071 -1.870 10.022 1.00 98.38 85 SER A N 1
ATOM 610 C CA . SER A 1 85 ? -4.437 -0.450 10.131 1.00 98.38 85 SER A CA 1
ATOM 611 C C . SER A 1 85 ? -3.216 0.462 10.037 1.00 98.38 85 SER A C 1
ATOM 613 O O . SER A 1 85 ? -3.260 1.469 9.337 1.00 98.38 85 SER A O 1
ATOM 615 N N . THR A 1 86 ? -2.086 0.087 10.650 1.00 98.12 86 THR A N 1
ATOM 616 C CA . THR A 1 86 ? -0.813 0.813 10.505 1.00 98.12 86 THR A CA 1
ATOM 617 C C . THR A 1 86 ? -0.347 0.872 9.049 1.00 98.12 86 THR A C 1
ATOM 619 O O . THR A 1 86 ? 0.146 1.909 8.613 1.00 98.12 86 THR A O 1
ATOM 622 N N . ILE A 1 87 ? -0.535 -0.196 8.266 1.00 97.81 87 ILE A N 1
ATOM 623 C CA . ILE A 1 87 ? -0.208 -0.192 6.829 1.00 97.81 87 ILE A CA 1
ATOM 624 C C . ILE A 1 87 ? -1.112 0.790 6.068 1.00 97.81 87 ILE A C 1
ATOM 626 O O . ILE A 1 87 ? -0.616 1.564 5.249 1.00 97.81 87 ILE A O 1
ATOM 630 N N . GLY A 1 88 ? -2.419 0.798 6.353 1.00 97.56 88 GLY A N 1
ATOM 631 C CA . GLY A 1 88 ? -3.358 1.768 5.776 1.00 97.56 88 GLY A CA 1
ATOM 632 C C . GLY A 1 88 ? -3.003 3.218 6.126 1.00 97.56 88 GLY A C 1
ATOM 633 O O . GLY A 1 88 ? -2.979 4.080 5.249 1.00 97.56 88 GLY A O 1
ATOM 634 N N . LEU A 1 89 ? -2.636 3.478 7.384 1.00 97.75 89 LEU A N 1
ATOM 635 C CA . LEU A 1 89 ? -2.170 4.790 7.842 1.00 97.75 89 LEU A CA 1
ATOM 636 C C . LEU A 1 89 ? -0.867 5.219 7.166 1.00 97.75 89 LEU A C 1
ATOM 638 O O . LEU A 1 89 ? -0.750 6.370 6.759 1.00 97.75 89 LEU A O 1
ATOM 642 N N . ALA A 1 90 ? 0.088 4.304 6.982 1.00 96.88 90 ALA A N 1
ATOM 643 C CA . ALA A 1 90 ? 1.326 4.597 6.262 1.00 96.88 90 ALA A CA 1
ATOM 644 C C . ALA A 1 90 ? 1.057 4.975 4.795 1.00 96.88 90 ALA A C 1
ATOM 646 O O . ALA A 1 90 ? 1.702 5.876 4.261 1.00 96.88 90 ALA A O 1
ATOM 647 N N . ALA A 1 91 ? 0.079 4.327 4.152 1.00 95.56 91 ALA A N 1
ATOM 648 C CA . ALA A 1 91 ? -0.352 4.687 2.805 1.00 95.56 91 ALA A CA 1
ATOM 649 C C . ALA A 1 91 ? -0.996 6.084 2.756 1.00 95.56 91 ALA A C 1
ATOM 651 O O . ALA A 1 91 ? -0.642 6.888 1.893 1.00 95.56 91 ALA A O 1
ATOM 652 N N . HIS A 1 92 ? -1.884 6.394 3.708 1.00 95.69 92 HIS A N 1
ATOM 653 C CA . HIS A 1 92 ? -2.467 7.729 3.859 1.00 95.69 92 HIS A CA 1
ATOM 654 C C . HIS A 1 92 ? -1.388 8.797 4.065 1.00 95.69 92 HIS A C 1
ATOM 656 O O . HIS A 1 92 ? -1.375 9.798 3.355 1.00 95.69 92 HIS A O 1
ATOM 662 N N . GLN A 1 93 ? -0.454 8.560 4.987 1.00 95.69 93 GLN A N 1
ATOM 663 C CA . GLN A 1 93 ? 0.617 9.500 5.291 1.00 95.69 93 GLN A CA 1
ATOM 664 C C . GLN A 1 93 ? 1.527 9.732 4.080 1.00 95.69 93 GLN A C 1
ATOM 666 O O . GLN A 1 93 ? 1.841 10.872 3.761 1.00 95.69 93 GLN A O 1
ATOM 671 N N . ALA A 1 94 ? 1.893 8.677 3.345 1.00 95.00 94 ALA A N 1
ATOM 672 C CA . ALA A 1 94 ? 2.680 8.825 2.124 1.00 95.00 94 ALA A CA 1
ATOM 673 C C . ALA A 1 94 ? 1.972 9.699 1.073 1.00 95.00 94 ALA A C 1
ATOM 675 O O . ALA A 1 94 ? 2.638 10.455 0.369 1.00 95.00 94 ALA A O 1
ATOM 676 N N . ALA A 1 95 ? 0.644 9.618 0.960 1.00 92.62 95 ALA A N 1
ATOM 677 C CA . ALA A 1 95 ? -0.123 10.500 0.083 1.00 92.62 95 ALA A CA 1
ATOM 678 C C . ALA A 1 95 ? -0.199 11.938 0.623 1.00 92.62 95 ALA A C 1
ATOM 680 O O . ALA A 1 95 ? 0.024 12.877 -0.137 1.00 92.62 95 ALA A O 1
ATOM 681 N N . ALA A 1 96 ? -0.464 12.111 1.920 1.00 94.56 96 ALA A N 1
ATOM 682 C CA . ALA A 1 96 ? -0.561 13.421 2.566 1.00 94.56 96 ALA A CA 1
ATOM 683 C C . ALA A 1 96 ? 0.762 14.207 2.514 1.00 94.56 96 ALA A C 1
ATOM 685 O O . ALA A 1 96 ? 0.753 15.414 2.286 1.00 94.56 96 ALA A O 1
ATOM 686 N N . ASP A 1 97 ? 1.893 13.510 2.647 1.00 95.31 97 ASP A N 1
ATOM 687 C CA . ASP A 1 97 ? 3.242 14.086 2.608 1.00 95.31 97 ASP A CA 1
ATOM 688 C C . ASP A 1 97 ? 3.783 14.266 1.169 1.00 95.31 97 ASP A C 1
ATOM 690 O O . ASP A 1 97 ? 4.974 14.541 0.978 1.00 95.31 97 ASP A O 1
ATOM 694 N N . ASP A 1 98 ? 2.947 14.052 0.144 1.00 92.88 98 ASP A N 1
ATOM 695 C CA . ASP A 1 98 ? 3.331 14.038 -1.275 1.00 92.88 98 ASP A CA 1
ATOM 696 C C . ASP A 1 98 ? 4.570 13.154 -1.537 1.00 92.88 98 ASP A C 1
ATOM 698 O O . ASP A 1 98 ? 5.515 13.524 -2.232 1.00 92.88 98 ASP A O 1
ATOM 702 N N . GLN A 1 99 ? 4.613 11.976 -0.908 1.00 94.12 99 GLN A N 1
ATOM 703 C CA . GLN A 1 99 ? 5.660 10.962 -1.089 1.00 94.12 99 GLN A CA 1
ATOM 704 C C . GLN A 1 99 ? 5.156 9.708 -1.812 1.00 94.12 99 GLN A C 1
ATOM 706 O O . GLN A 1 99 ? 5.964 8.840 -2.147 1.00 94.12 99 GLN A O 1
ATOM 711 N N . TRP A 1 100 ? 3.853 9.599 -2.091 1.00 93.75 100 TRP A N 1
ATOM 712 C CA . TRP A 1 100 ? 3.255 8.429 -2.745 1.00 93.75 100 TRP A CA 1
ATOM 713 C C . TRP A 1 100 ? 3.935 8.090 -4.073 1.00 93.75 100 TRP A C 1
ATOM 715 O O . TRP A 1 100 ? 4.209 6.926 -4.353 1.00 93.75 100 TRP A O 1
ATOM 725 N N . TRP A 1 101 ? 4.314 9.109 -4.846 1.00 92.00 101 TRP A N 1
ATOM 726 C CA . TRP A 1 101 ? 4.967 8.941 -6.144 1.00 92.00 101 TRP A CA 1
ATOM 727 C C . TRP A 1 101 ? 6.324 8.209 -6.063 1.00 92.00 101 TRP A C 1
ATOM 729 O O . TRP A 1 101 ? 6.816 7.702 -7.076 1.00 92.00 101 TRP A O 1
ATOM 739 N N . ARG A 1 102 ? 6.946 8.117 -4.875 1.00 93.94 102 ARG A N 1
ATOM 740 C CA . ARG A 1 102 ? 8.171 7.325 -4.652 1.00 93.94 102 ARG A CA 1
ATOM 741 C C . ARG A 1 102 ? 7.912 5.827 -4.633 1.00 93.94 102 ARG A C 1
ATOM 743 O O . ARG A 1 102 ? 8.861 5.072 -4.836 1.00 93.94 102 ARG A O 1
ATOM 750 N N . LEU A 1 103 ? 6.681 5.393 -4.378 1.00 94.94 103 LEU A N 1
ATOM 751 C CA . LEU A 1 103 ? 6.303 3.989 -4.448 1.00 94.94 103 LEU A CA 1
ATOM 752 C C . LEU A 1 103 ? 6.152 3.583 -5.913 1.00 94.94 103 LEU A C 1
ATOM 754 O O . LEU A 1 103 ? 5.379 4.167 -6.668 1.00 94.94 103 LEU A O 1
ATOM 758 N N . LYS A 1 104 ? 6.911 2.571 -6.319 1.00 93.38 104 LYS A N 1
ATOM 759 C CA . LYS A 1 104 ? 6.995 2.103 -7.706 1.00 93.38 104 LYS A CA 1
ATOM 760 C C . LYS A 1 104 ? 6.962 0.583 -7.758 1.00 93.38 104 LYS A C 1
ATOM 762 O O . LYS A 1 104 ? 7.275 -0.080 -6.768 1.00 93.38 104 LYS A O 1
ATOM 767 N N . ILE A 1 105 ? 6.647 0.033 -8.927 1.00 94.44 105 ILE A N 1
ATOM 768 C CA . ILE A 1 105 ? 6.859 -1.384 -9.239 1.00 94.44 105 ILE A CA 1
ATOM 769 C C . ILE A 1 105 ? 8.173 -1.543 -10.005 1.00 94.44 105 ILE A C 1
ATOM 771 O O . ILE A 1 105 ? 8.548 -0.688 -10.806 1.00 94.44 105 ILE A O 1
ATOM 775 N N . CYS A 1 106 ? 8.915 -2.609 -9.707 1.00 94.44 106 CYS A N 1
ATOM 776 C CA . CYS A 1 106 ? 10.152 -2.944 -10.404 1.00 94.44 106 CYS A CA 1
ATOM 777 C C . CYS A 1 106 ? 9.888 -3.169 -11.899 1.00 94.44 106 CYS A C 1
ATOM 779 O O . CYS A 1 106 ? 8.998 -3.930 -12.255 1.00 94.44 106 CYS A O 1
ATOM 781 N N . ALA A 1 107 ? 10.703 -2.565 -12.765 1.00 92.19 107 ALA A N 1
ATOM 782 C CA . ALA A 1 107 ? 10.573 -2.713 -14.215 1.00 92.19 107 ALA A CA 1
ATOM 783 C C . ALA A 1 107 ? 11.336 -3.918 -14.800 1.00 92.19 107 ALA A C 1
ATOM 785 O O . ALA A 1 107 ? 11.623 -3.941 -15.993 1.00 92.19 107 ALA A O 1
ATOM 786 N N . ALA A 1 108 ? 11.769 -4.881 -13.979 1.00 92.88 108 ALA A N 1
ATOM 787 C CA . ALA A 1 108 ? 12.354 -6.113 -14.510 1.00 92.88 108 ALA A CA 1
ATOM 788 C C . ALA A 1 108 ? 11.233 -7.104 -14.853 1.00 92.88 108 ALA A C 1
ATOM 790 O O . ALA A 1 108 ? 10.369 -7.349 -14.021 1.00 92.88 108 ALA A O 1
ATOM 791 N N . ASP A 1 109 ? 11.279 -7.695 -16.050 1.00 88.81 109 ASP A N 1
ATOM 792 C CA . ASP A 1 109 ? 10.216 -8.569 -16.584 1.00 88.81 109 ASP A CA 1
ATOM 793 C C . ASP A 1 109 ? 9.848 -9.750 -15.663 1.00 88.81 109 ASP A C 1
ATOM 795 O O . ASP A 1 109 ? 8.729 -10.250 -15.698 1.00 88.81 109 ASP A O 1
ATOM 799 N N . ASP A 1 110 ? 10.803 -10.224 -14.858 1.00 91.06 110 ASP A N 1
ATOM 800 C CA . ASP A 1 110 ? 10.657 -11.333 -13.910 1.00 91.06 110 ASP A CA 1
ATOM 801 C C . ASP A 1 110 ? 10.478 -10.867 -12.452 1.00 91.06 110 ASP A C 1
ATOM 803 O O . ASP A 1 110 ? 10.472 -11.686 -11.532 1.00 91.06 110 ASP A O 1
ATOM 807 N N . CYS A 1 111 ? 10.337 -9.559 -12.215 1.00 93.12 111 CYS A N 1
ATOM 808 C CA . CYS A 1 111 ? 10.218 -8.974 -10.887 1.00 93.12 111 CYS A CA 1
ATOM 809 C C . CYS A 1 111 ? 9.008 -8.050 -10.787 1.00 93.12 111 CYS A C 1
ATOM 811 O O . CYS A 1 111 ? 8.982 -6.956 -11.334 1.00 93.12 111 CYS A O 1
ATOM 813 N N . ALA A 1 112 ? 8.046 -8.439 -9.958 1.00 90.25 112 ALA A N 1
ATOM 814 C CA . ALA A 1 112 ? 6.865 -7.633 -9.688 1.00 90.25 112 ALA A CA 1
ATOM 815 C C . ALA A 1 112 ? 6.968 -6.837 -8.374 1.00 90.25 112 ALA A C 1
ATOM 817 O O . ALA A 1 112 ? 5.959 -6.355 -7.880 1.00 90.25 112 ALA A O 1
ATOM 818 N N . TRP A 1 113 ? 8.128 -6.719 -7.726 1.00 94.75 113 TRP A N 1
ATOM 819 C CA . TRP A 1 113 ? 8.194 -6.127 -6.381 1.00 94.75 113 TRP A CA 1
ATOM 820 C C . TRP A 1 113 ? 7.834 -4.638 -6.362 1.00 94.75 113 TRP A C 1
ATOM 822 O O . TRP A 1 113 ? 8.303 -3.869 -7.200 1.00 94.75 113 TRP A O 1
ATOM 832 N N . ALA A 1 114 ? 7.044 -4.235 -5.364 1.00 93.88 114 ALA A N 1
ATOM 833 C CA . ALA A 1 114 ? 6.869 -2.829 -5.022 1.00 93.88 114 ALA A CA 1
ATOM 834 C C . ALA A 1 114 ? 8.072 -2.347 -4.197 1.00 93.88 114 ALA A C 1
ATOM 836 O O . ALA A 1 114 ? 8.584 -3.092 -3.360 1.00 93.88 114 ALA A O 1
ATOM 837 N N . TYR A 1 115 ? 8.533 -1.120 -4.425 1.00 94.81 115 TYR A N 1
ATOM 838 C CA . TYR A 1 115 ? 9.651 -0.528 -3.692 1.00 94.81 115 TYR A CA 1
ATOM 839 C C . TYR A 1 115 ? 9.475 0.980 -3.523 1.00 94.81 115 TYR A C 1
ATOM 841 O O . TYR A 1 115 ? 8.752 1.623 -4.281 1.00 94.81 115 TYR A O 1
ATOM 849 N N . TYR A 1 116 ? 10.179 1.543 -2.542 1.00 94.38 116 TYR A N 1
ATOM 850 C CA . TYR A 1 116 ? 10.271 2.984 -2.340 1.00 94.38 116 TYR A CA 1
ATOM 851 C C . TYR A 1 116 ? 11.559 3.532 -2.963 1.00 94.38 116 TYR A C 1
ATOM 853 O O . TYR A 1 116 ? 12.667 3.052 -2.694 1.00 94.38 116 TYR A O 1
ATOM 861 N N . ASP A 1 117 ? 11.435 4.541 -3.819 1.00 94.81 117 ASP A N 1
ATOM 862 C CA . ASP A 1 117 ? 12.566 5.174 -4.481 1.00 94.81 117 ASP A CA 1
ATOM 863 C C . ASP A 1 117 ? 13.265 6.193 -3.568 1.00 94.81 117 ASP A C 1
ATOM 865 O O . ASP A 1 117 ? 12.916 7.376 -3.507 1.00 94.81 117 ASP A O 1
ATOM 869 N N . HIS A 1 118 ? 14.307 5.718 -2.884 1.00 93.50 118 HIS A N 1
ATOM 870 C CA . HIS A 1 118 ? 15.200 6.537 -2.062 1.00 93.50 118 HIS A CA 1
ATOM 871 C C . HIS A 1 118 ? 16.214 7.374 -2.866 1.00 93.50 118 HIS A C 1
ATOM 873 O O . HIS A 1 118 ? 16.998 8.110 -2.266 1.00 93.50 118 HIS A O 1
ATOM 879 N N . SER A 1 119 ? 16.257 7.282 -4.202 1.00 92.81 119 SER A N 1
ATOM 880 C CA . SER A 1 119 ? 17.208 8.075 -4.988 1.00 92.81 119 SER A CA 1
ATOM 881 C C . SER A 1 119 ? 16.877 9.570 -4.919 1.00 92.81 119 SER A C 1
ATOM 883 O O . SER A 1 119 ? 15.712 9.984 -4.897 1.00 92.81 119 SER A O 1
ATOM 885 N N . LYS A 1 120 ? 17.925 10.404 -4.912 1.00 91.12 120 LYS A N 1
ATOM 886 C CA . LYS A 1 120 ? 17.803 11.869 -4.824 1.00 91.12 120 LYS A CA 1
ATOM 887 C C . LYS A 1 120 ? 16.909 12.432 -5.930 1.00 91.12 120 LYS A C 1
ATOM 889 O O . LYS A 1 120 ? 16.041 13.258 -5.678 1.00 91.12 120 LYS A O 1
ATOM 894 N N . ASN A 1 121 ? 17.136 11.964 -7.151 1.00 91.69 121 ASN A N 1
ATOM 895 C CA . ASN A 1 121 ? 16.470 12.404 -8.372 1.00 91.69 121 ASN A CA 1
ATOM 896 C C . ASN A 1 121 ? 15.388 11.433 -8.852 1.00 91.69 121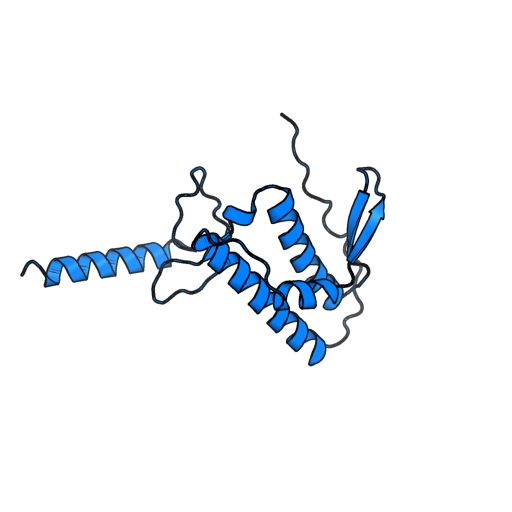 ASN A C 1
ATOM 898 O O . ASN A 1 121 ? 14.908 11.595 -9.970 1.00 91.69 121 ASN A O 1
ATOM 902 N N . ARG A 1 122 ? 14.963 10.474 -8.014 1.00 89.25 122 ARG A N 1
ATOM 903 C CA . ARG A 1 122 ? 13.754 9.671 -8.274 1.00 89.25 122 ARG A CA 1
ATOM 904 C C . ARG A 1 122 ? 13.864 8.829 -9.545 1.00 89.25 122 ARG A C 1
ATOM 906 O O . ARG A 1 122 ? 12.876 8.545 -10.222 1.00 89.25 122 ARG A O 1
ATOM 913 N N . SER A 1 123 ? 15.097 8.492 -9.893 1.00 90.88 123 SER A N 1
ATOM 914 C CA . SER A 1 123 ? 15.483 7.915 -11.177 1.00 90.88 123 SER A CA 1
ATOM 915 C C . SER A 1 123 ? 15.560 6.394 -11.127 1.00 90.88 123 SER A C 1
ATOM 917 O O . SER A 1 123 ? 15.856 5.753 -12.132 1.00 90.88 123 SER A O 1
ATOM 919 N N . ARG A 1 124 ? 15.315 5.791 -9.960 1.00 93.00 124 ARG A N 1
ATOM 920 C CA . ARG A 1 124 ? 15.421 4.349 -9.801 1.00 93.00 124 ARG A CA 1
ATOM 921 C C . ARG A 1 124 ? 14.223 3.671 -10.455 1.00 93.00 124 ARG A C 1
ATOM 923 O O . ARG A 1 124 ? 13.079 3.983 -10.118 1.00 93.00 124 ARG A O 1
ATOM 930 N N . THR A 1 125 ? 14.511 2.699 -11.316 1.00 92.88 125 THR A N 1
ATOM 931 C CA . THR A 1 125 ? 13.516 1.894 -12.056 1.00 92.88 125 THR A CA 1
ATOM 932 C C . THR A 1 125 ? 13.441 0.435 -11.576 1.00 92.88 125 THR A C 1
ATOM 934 O O . THR A 1 125 ? 12.536 -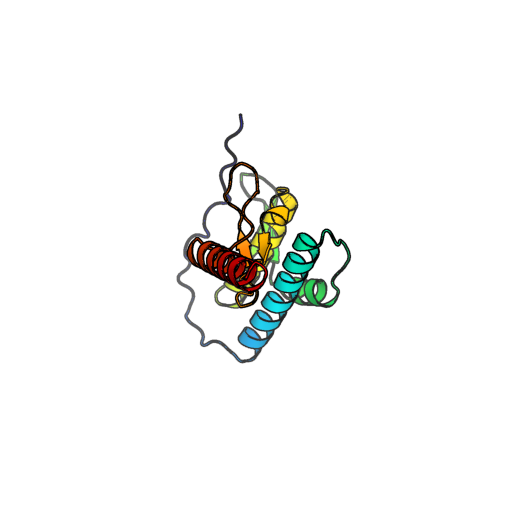0.305 -11.948 1.00 92.88 125 THR A O 1
ATOM 937 N N . TRP A 1 126 ? 14.385 -0.000 -10.735 1.00 95.38 126 TRP A N 1
ATOM 938 C CA . TRP A 1 126 ? 14.459 -1.377 -10.231 1.00 95.38 126 TRP A CA 1
ATOM 939 C C . TRP A 1 126 ? 14.526 -1.417 -8.708 1.00 95.38 126 TRP A C 1
ATOM 941 O O . TRP A 1 126 ? 15.231 -0.608 -8.100 1.00 95.38 126 TRP A O 1
ATOM 951 N N . CYS A 1 127 ? 13.856 -2.392 -8.091 1.00 94.31 127 CYS A N 1
ATOM 952 C CA . CYS A 1 127 ? 13.762 -2.513 -6.632 1.00 94.31 127 CYS A CA 1
ATOM 953 C C . CYS A 1 127 ? 15.114 -2.751 -5.945 1.00 94.31 127 CYS A C 1
ATOM 955 O O . CYS A 1 127 ? 15.305 -2.347 -4.804 1.00 94.31 127 CYS A O 1
ATOM 957 N N . GLU A 1 128 ? 16.088 -3.321 -6.656 1.00 93.94 128 GLU A N 1
ATOM 958 C CA . GLU A 1 128 ? 17.430 -3.655 -6.176 1.00 93.94 128 GLU A CA 1
ATOM 959 C C . GLU A 1 128 ? 18.455 -3.656 -7.314 1.00 93.94 128 GLU A C 1
ATOM 961 O O . GLU A 1 128 ? 18.109 -3.652 -8.500 1.00 93.94 128 GLU A O 1
ATOM 966 N N . TYR A 1 129 ? 19.734 -3.666 -6.943 1.00 91.81 129 TYR A N 1
ATOM 967 C CA . TYR A 1 129 ? 20.838 -3.692 -7.899 1.00 91.81 129 TYR A CA 1
ATOM 968 C C . TYR A 1 129 ? 20.829 -4.966 -8.765 1.00 91.81 129 TYR A C 1
ATOM 970 O O . TYR A 1 129 ? 21.083 -4.895 -9.967 1.00 91.81 129 TYR A O 1
ATOM 978 N N . GLY A 1 130 ? 20.454 -6.113 -8.182 1.00 94.44 130 GLY A N 1
ATOM 979 C CA . GLY A 1 130 ? 20.351 -7.396 -8.883 1.00 94.44 130 GLY A CA 1
ATOM 980 C C . GLY A 1 130 ? 19.403 -7.351 -10.085 1.00 94.44 130 GLY A C 1
ATOM 981 O O . GLY A 1 130 ? 19.795 -7.729 -11.191 1.00 94.44 130 GLY A O 1
ATOM 982 N N . CYS A 1 131 ? 18.193 -6.811 -9.902 1.00 95.88 131 CYS A N 1
ATOM 983 C CA . CYS A 1 131 ? 17.218 -6.627 -10.982 1.00 95.88 131 CYS A CA 1
ATOM 984 C C . CYS A 1 131 ? 17.761 -5.724 -12.105 1.00 95.88 131 CYS A C 1
ATOM 986 O O . CYS A 1 131 ? 17.655 -6.067 -13.284 1.00 95.88 131 CYS A O 1
ATOM 988 N N . GLY A 1 132 ? 18.428 -4.620 -11.749 1.00 92.88 132 GLY A N 1
ATOM 989 C CA . GLY A 1 132 ? 19.046 -3.724 -12.731 1.00 92.88 132 GLY A CA 1
ATOM 990 C C . GLY A 1 132 ? 20.167 -4.386 -13.543 1.00 92.88 132 GLY A C 1
ATOM 991 O O . GLY A 1 132 ? 20.254 -4.195 -14.758 1.00 92.88 132 GLY A O 1
ATOM 992 N N . ASN A 1 133 ? 21.008 -5.209 -12.910 1.00 94.88 133 ASN A N 1
ATOM 993 C CA . ASN A 1 133 ? 22.073 -5.935 -13.606 1.00 94.88 133 ASN A CA 1
ATOM 994 C C . ASN A 1 133 ? 21.525 -6.988 -14.570 1.00 94.88 133 ASN A C 1
ATOM 996 O O . ASN A 1 133 ? 21.963 -7.042 -15.719 1.00 94.88 133 ASN A O 1
ATOM 1000 N N . LYS A 1 134 ? 20.529 -7.774 -14.141 1.00 92.38 134 LYS A N 1
ATOM 1001 C CA . LYS A 1 134 ? 19.858 -8.755 -15.007 1.00 92.38 134 LYS A CA 1
ATOM 1002 C C . LYS A 1 134 ? 19.290 -8.096 -16.268 1.00 92.38 134 LYS A C 1
ATOM 1004 O O . LYS A 1 134 ? 19.532 -8.590 -17.373 1.00 92.38 134 LYS A O 1
ATOM 1009 N N . ALA A 1 135 ? 18.605 -6.960 -16.115 1.00 91.50 135 ALA A N 1
ATOM 1010 C CA . ALA A 1 135 ? 18.049 -6.199 -17.234 1.00 91.50 135 ALA A CA 1
ATOM 1011 C C . ALA A 1 135 ? 19.144 -5.737 -18.217 1.00 91.50 135 ALA A C 1
ATOM 1013 O O . ALA A 1 135 ? 19.037 -5.961 -19.425 1.00 91.50 135 ALA A O 1
ATOM 1014 N N . LYS A 1 136 ? 20.253 -5.177 -17.709 1.00 91.25 136 LYS A N 1
ATOM 1015 C CA . LYS A 1 136 ? 21.399 -4.756 -18.536 1.00 91.25 136 LYS A CA 1
ATOM 1016 C C . LYS A 1 136 ? 22.039 -5.921 -19.293 1.00 91.25 136 LYS A C 1
ATOM 1018 O O . LYS A 1 136 ? 22.312 -5.789 -20.487 1.00 91.25 136 LYS A O 1
ATOM 1023 N N . THR A 1 137 ? 22.256 -7.061 -18.635 1.00 94.00 137 THR A N 1
ATOM 1024 C CA . THR A 1 137 ? 22.827 -8.260 -19.269 1.00 94.00 137 THR A CA 1
ATOM 1025 C C . THR A 1 137 ? 21.923 -8.796 -20.377 1.00 94.00 137 THR A C 1
ATOM 1027 O O . THR A 1 137 ? 22.418 -9.133 -21.454 1.00 94.00 137 THR A O 1
ATOM 1030 N N . ARG A 1 138 ? 20.602 -8.842 -20.153 1.00 90.62 138 ARG A N 1
ATOM 1031 C CA . ARG A 1 138 ? 19.624 -9.242 -21.178 1.00 90.62 138 ARG A CA 1
ATOM 1032 C C . ARG A 1 138 ? 19.689 -8.311 -22.391 1.00 90.62 138 ARG A C 1
ATOM 1034 O O . ARG A 1 138 ? 19.841 -8.793 -23.510 1.00 90.62 138 ARG A O 1
ATOM 1041 N N . ALA A 1 139 ? 19.666 -6.996 -22.164 1.00 90.12 139 ALA A N 1
ATOM 1042 C CA . ALA A 1 139 ? 19.747 -5.999 -23.231 1.00 90.12 139 ALA A CA 1
ATOM 1043 C C . ALA A 1 139 ? 21.065 -6.086 -24.021 1.00 90.12 139 ALA A C 1
ATOM 1045 O O . ALA A 1 139 ? 21.063 -5.980 -25.245 1.00 90.12 139 ALA A O 1
ATOM 1046 N N . TYR A 1 140 ? 22.194 -6.323 -23.345 1.00 92.88 140 TYR A N 1
ATOM 1047 C CA . TYR A 1 140 ? 23.484 -6.540 -24.005 1.00 92.88 140 TYR A CA 1
ATOM 1048 C C . TYR A 1 140 ? 23.468 -7.778 -24.912 1.00 92.88 140 TYR A C 1
ATOM 1050 O O . TYR A 1 140 ? 23.848 -7.683 -26.077 1.00 92.88 140 TYR A O 1
ATOM 1058 N N . ARG A 1 141 ? 22.972 -8.921 -24.414 1.00 92.69 141 ARG A N 1
ATOM 1059 C CA . ARG A 1 141 ? 22.870 -10.163 -25.202 1.00 92.69 141 ARG A CA 1
ATOM 1060 C C . ARG A 1 141 ? 21.937 -10.016 -26.405 1.00 92.69 141 ARG A C 1
ATOM 1062 O O . ARG A 1 141 ? 22.243 -10.557 -27.460 1.00 92.69 141 ARG A O 1
ATOM 1069 N N . ALA A 1 142 ? 20.830 -9.288 -26.261 1.00 92.25 142 ALA A N 1
ATOM 1070 C CA . ALA A 1 142 ? 19.916 -9.010 -27.368 1.00 92.25 142 ALA A CA 1
ATOM 1071 C C . ALA A 1 142 ? 20.604 -8.204 -28.483 1.00 92.25 142 ALA A C 1
ATOM 1073 O O . ALA A 1 142 ? 20.503 -8.576 -29.646 1.00 92.25 142 ALA A O 1
ATOM 1074 N N . ARG A 1 143 ? 21.380 -7.168 -28.128 1.00 93.62 143 ARG A N 1
ATOM 1075 C CA . ARG A 1 143 ? 22.163 -6.389 -29.103 1.00 93.62 143 ARG A CA 1
ATOM 1076 C C . ARG A 1 143 ? 23.225 -7.229 -29.817 1.00 93.62 143 ARG A C 1
ATOM 1078 O O . ARG A 1 143 ? 23.364 -7.096 -31.023 1.00 93.62 143 ARG A O 1
ATOM 1085 N N . GLN A 1 144 ? 23.921 -8.117 -29.102 1.00 94.12 144 GLN A N 1
ATOM 1086 C CA . GLN A 1 144 ? 24.918 -9.016 -29.710 1.00 94.12 144 GLN A CA 1
ATOM 1087 C C . GLN A 1 144 ? 24.307 -9.982 -30.734 1.00 94.12 144 GLN A C 1
ATOM 1089 O O . GLN A 1 144 ? 24.947 -10.304 -31.722 1.00 94.12 144 GLN A O 1
ATOM 1094 N N . ARG A 1 145 ? 23.061 -10.424 -30.520 1.00 90.44 145 ARG A N 1
ATOM 1095 C CA . ARG A 1 145 ? 22.343 -11.301 -31.463 1.00 90.44 145 ARG A CA 1
ATOM 1096 C C . ARG A 1 145 ? 21.751 -10.567 -32.666 1.00 90.44 145 ARG A C 1
ATOM 1098 O O . ARG A 1 145 ? 21.405 -11.220 -33.634 1.00 90.44 145 ARG A O 1
ATOM 1105 N N . ALA A 1 146 ? 21.558 -9.254 -32.566 1.00 82.06 146 ALA A N 1
ATOM 1106 C CA . ALA A 1 146 ? 20.991 -8.432 -33.635 1.00 82.06 146 ALA A CA 1
ATOM 1107 C C . ALA A 1 146 ? 22.065 -7.797 -34.538 1.00 82.06 146 ALA A C 1
ATOM 1109 O O . ALA A 1 146 ? 21.736 -7.296 -35.607 1.00 82.06 146 ALA A O 1
ATOM 1110 N N . GLY A 1 147 ? 23.323 -7.765 -34.084 1.00 73.12 147 GLY A N 1
ATOM 1111 C CA . GLY A 1 147 ? 24.464 -7.208 -34.816 1.00 73.12 147 GLY A CA 1
ATOM 1112 C C . GLY A 1 147 ? 25.422 -8.248 -35.405 1.00 73.12 147 GLY A C 1
ATOM 1113 O O . GLY A 1 147 ? 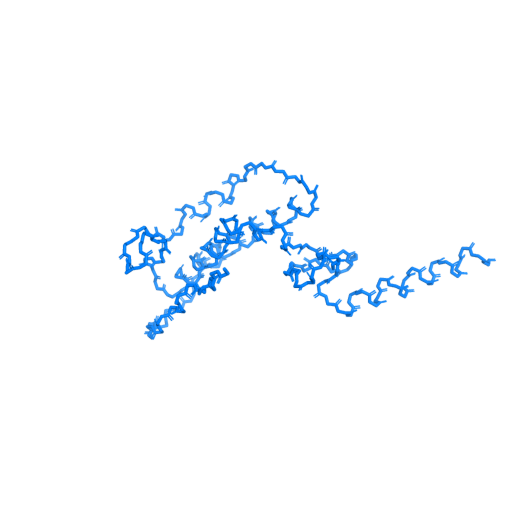26.493 -7.860 -35.865 1.00 73.12 147 GLY A O 1
ATOM 1114 N N . GLY A 1 148 ? 25.070 -9.534 -35.352 1.00 50.44 148 GLY A N 1
ATOM 1115 C CA . GLY A 1 148 ? 25.752 -10.635 -36.039 1.00 50.44 148 GLY A CA 1
ATOM 1116 C C . GLY A 1 148 ? 24.754 -11.400 -36.887 1.00 50.44 148 GLY A C 1
ATOM 1117 O O . GLY A 1 148 ? 25.181 -11.924 -37.934 1.00 50.44 148 GLY A O 1
#

Organism: NCBI:txid256318

Sequence (148 aa):
MAAHRGPPAPTGARHGRRPATVGDLALAHRLRAGLRRAVERNHDGQTGPDADLAAVLGELPITLTWTADGPTLQTSADGILGALSTIGLAAHQAAADDQWWRLKICAADDCAWAYYDHSKNRSRTWCEYGCGNKAKTRAYRARQRAGG

Radius of gyration: 19.49 Å; chains: 1; bounding box: 40×41×61 Å

Secondary structure (DSSP, 8-state):
----PPPPPPP------PPPPHHHHHHHHHHHHHHHHHHHHHHTT-----HHHHHHHHTS-EEEEEETTEEEEEES--HHHHHHHHHHHHHHHHHHTT-GGGEEE--STT---EEE---TTS---SSSHHHHHHHHHHHHHHHHHH--

pLDDT: mean 88.11, std 15.6, range [38.56, 98.44]

Foldseek 3Di:
DDPPDDDPDPDDDPDDADDDDPVLVVLVVLCVVQVLVVQVCLQVVHDDDDVSNVVSLVPQQWDWDADPVGIDIAHPDDDSSRVSNVVSRVCVVCVVVVNSSQWHAAPQPPGGDTAGNPDPVSPDRHRDPVSVVVVVVVVVVVVVVVVD